Protein AF-A0A1M7BR80-F1 (afdb_monomer_lite)

pLDDT: mean 95.79, std 4.35, range [79.06, 98.88]

Foldseek 3Di:
DKAWEKEQAQAQAKWFKDKAKPPHDDPVFKDAPDRIDHHRDIDGGMMGHWFPPAAAQDKMKMWMWTDDLNWIKIWIWIWHHDHGTTQIWIKIDTHPDIQPTGSAKTKDWDAHPVGFIKMWIWHWDDDPPGTYIYIYIDTD

Sequence (140 aa):
MTTNVNIQNGFSAGLTLDSSVQPTLDGSYWGISSNVANGNQLTQVLWMNRDEGITKGDTWIFTTSFQLAGITIQLQESLTGTTFSSDIQIQIMAGTQSSGWSDANTSLQFKGNDGNLYQIDGSFFPNGTYDDVTYTLLNV

Structure (mmCIF, N/CA/C/O backbone):
data_AF-A0A1M7BR80-F1
#
_entry.id   AF-A0A1M7BR80-F1
#
loop_
_atom_site.group_PDB
_atom_site.id
_atom_site.type_symbol
_atom_site.label_atom_id
_atom_site.label_alt_id
_atom_site.label_comp_id
_atom_site.label_asym_id
_atom_site.label_entity_id
_atom_site.label_seq_id
_atom_site.pdbx_PDB_ins_code
_atom_site.Cartn_x
_atom_site.Cartn_y
_atom_site.Cartn_z
_atom_site.occupancy
_atom_site.B_iso_or_equiv
_atom_site.auth_seq_id
_atom_site.auth_comp_id
_atom_site.auth_asym_id
_atom_site.auth_atom_id
_atom_site.pdbx_PDB_model_num
ATOM 1 N N . MET A 1 1 ? 17.345 -4.636 -7.151 1.00 82.31 1 MET A N 1
ATOM 2 C CA . MET A 1 1 ? 17.326 -4.214 -5.730 1.00 82.31 1 MET A CA 1
ATOM 3 C C . MET A 1 1 ? 15.894 -4.006 -5.285 1.00 82.31 1 MET A C 1
ATOM 5 O O . MET A 1 1 ? 15.067 -3.580 -6.083 1.00 82.31 1 MET A O 1
ATOM 9 N N . THR A 1 2 ? 15.588 -4.345 -4.033 1.00 90.62 2 THR A N 1
ATOM 10 C CA . THR A 1 2 ? 14.204 -4.447 -3.556 1.00 90.62 2 THR A CA 1
ATOM 11 C C . THR A 1 2 ? 13.774 -3.250 -2.718 1.00 90.62 2 THR A C 1
ATOM 13 O O . THR A 1 2 ? 14.542 -2.787 -1.882 1.00 90.62 2 THR A O 1
ATOM 16 N N . THR A 1 3 ? 12.527 -2.825 -2.896 1.00 95.00 3 THR A N 1
ATOM 17 C CA . THR A 1 3 ? 11.779 -2.002 -1.936 1.00 95.00 3 THR A CA 1
ATOM 18 C C . THR A 1 3 ? 10.915 -2.940 -1.097 1.00 95.00 3 THR A C 1
ATOM 20 O O . THR A 1 3 ? 10.201 -3.781 -1.656 1.00 95.00 3 THR A O 1
ATOM 23 N N . ASN A 1 4 ? 10.950 -2.800 0.226 1.00 97.44 4 ASN A N 1
ATOM 24 C CA . ASN A 1 4 ? 9.995 -3.458 1.114 1.00 97.44 4 ASN A CA 1
ATOM 25 C C . ASN A 1 4 ? 8.802 -2.542 1.377 1.00 97.44 4 ASN A C 1
ATOM 27 O O . ASN A 1 4 ? 8.955 -1.329 1.535 1.00 97.44 4 ASN A O 1
ATOM 31 N N . VAL A 1 5 ? 7.620 -3.142 1.483 1.00 98.25 5 VAL A N 1
ATOM 32 C CA . VAL A 1 5 ? 6.412 -2.456 1.940 1.00 98.25 5 VAL A CA 1
ATOM 33 C C . VAL A 1 5 ? 6.045 -2.994 3.310 1.00 98.25 5 VAL A C 1
ATOM 35 O O . VAL A 1 5 ? 5.958 -4.208 3.522 1.00 98.25 5 VAL A O 1
ATOM 38 N N . ASN A 1 6 ? 5.831 -2.076 4.243 1.00 98.31 6 ASN A N 1
ATOM 39 C CA . ASN A 1 6 ? 5.569 -2.369 5.639 1.00 98.31 6 ASN A CA 1
ATOM 40 C C . ASN A 1 6 ? 4.251 -1.741 6.094 1.00 98.31 6 ASN A C 1
ATOM 42 O O . ASN A 1 6 ? 3.857 -0.671 5.630 1.00 98.31 6 ASN A O 1
ATOM 46 N N . ILE A 1 7 ? 3.598 -2.381 7.061 1.00 98.62 7 ILE A N 1
ATOM 47 C CA . ILE A 1 7 ? 2.443 -1.836 7.774 1.00 98.62 7 ILE A CA 1
ATOM 48 C C . ILE A 1 7 ? 2.778 -1.769 9.262 1.00 98.62 7 ILE A C 1
ATOM 50 O O . ILE A 1 7 ? 3.030 -2.795 9.896 1.00 98.62 7 ILE A O 1
ATOM 54 N N . GLN A 1 8 ? 2.749 -0.564 9.827 1.00 98.31 8 GLN A N 1
ATOM 55 C CA . GLN A 1 8 ? 2.696 -0.327 11.265 1.00 98.31 8 GLN A CA 1
ATOM 56 C C . GLN A 1 8 ? 1.226 -0.295 11.684 1.00 98.31 8 GLN A C 1
ATOM 58 O O . GLN A 1 8 ? 0.537 0.721 11.560 1.00 98.31 8 GLN A O 1
ATOM 63 N N . ASN A 1 9 ? 0.731 -1.427 12.177 1.00 97.81 9 ASN A N 1
ATOM 64 C CA . ASN A 1 9 ? -0.645 -1.534 12.645 1.00 97.81 9 ASN A CA 1
ATOM 65 C C . ASN A 1 9 ? -0.744 -0.947 14.063 1.00 97.81 9 ASN A C 1
ATOM 67 O O . ASN A 1 9 ? -0.293 -1.571 15.022 1.00 97.81 9 ASN A O 1
ATOM 71 N N . GLY A 1 10 ? -1.303 0.257 14.204 1.00 96.81 10 GLY A N 1
ATOM 72 C CA . GLY A 1 10 ? -1.508 0.917 15.501 1.00 96.81 10 GLY A CA 1
ATOM 73 C C . GLY A 1 10 ? -2.697 0.391 16.313 1.00 96.81 10 GLY A C 1
ATOM 74 O O . GLY A 1 10 ? -3.009 0.948 17.363 1.00 96.81 10 GLY A O 1
ATOM 75 N N . PHE A 1 11 ? -3.384 -0.654 15.845 1.00 95.38 11 PHE A N 1
ATOM 76 C CA . PHE A 1 11 ? -4.499 -1.283 16.553 1.00 95.38 11 PHE A CA 1
ATOM 77 C C . PHE A 1 11 ? -4.052 -2.547 17.289 1.00 95.38 11 PHE A C 1
ATOM 79 O O . PHE A 1 11 ? -3.057 -3.170 16.939 1.00 95.38 11 PHE A O 1
ATOM 86 N N . SER A 1 12 ? -4.821 -2.978 18.292 1.00 94.81 12 SER A N 1
ATOM 87 C CA . SER A 1 12 ? -4.531 -4.209 19.041 1.00 94.81 12 SER A CA 1
ATOM 88 C C . SER A 1 12 ? -4.860 -5.492 18.275 1.00 94.81 12 SER A C 1
ATOM 90 O O . SER A 1 12 ? -4.233 -6.523 18.510 1.00 94.81 12 SER A O 1
ATOM 92 N N . ALA A 1 13 ? -5.839 -5.444 17.372 1.00 95.38 13 ALA A N 1
ATOM 93 C CA . ALA A 1 13 ? -6.227 -6.580 16.549 1.00 95.38 13 ALA A CA 1
ATOM 94 C C . ALA A 1 13 ? -5.340 -6.694 15.302 1.00 95.38 13 ALA A C 1
ATOM 96 O O . ALA A 1 13 ? -4.945 -5.689 14.709 1.00 95.38 13 ALA A O 1
ATOM 97 N N . GLY A 1 14 ? -5.059 -7.931 14.888 1.00 96.69 14 GLY A N 1
ATOM 98 C CA . GLY A 1 14 ? -4.394 -8.199 13.616 1.00 96.69 14 GLY A CA 1
ATOM 99 C C . GLY A 1 14 ? -5.313 -7.934 12.422 1.00 96.69 14 GLY A C 1
ATOM 100 O O . GLY A 1 14 ? -6.530 -8.103 12.512 1.00 96.69 14 GLY A O 1
ATOM 101 N N . LEU A 1 15 ? -4.717 -7.549 11.297 1.00 97.88 15 LEU A N 1
ATOM 102 C CA . LEU A 1 15 ? -5.405 -7.345 10.024 1.00 97.88 15 LEU A CA 1
ATOM 103 C C . LEU A 1 15 ? -5.023 -8.471 9.066 1.00 97.88 15 LEU A C 1
ATOM 105 O O . LEU A 1 15 ? -3.839 -8.747 8.894 1.00 97.88 15 LEU A O 1
ATOM 109 N N . THR A 1 16 ? -6.012 -9.114 8.447 1.00 98.56 16 THR A N 1
ATOM 110 C CA . THR A 1 16 ? -5.771 -10.047 7.336 1.00 98.56 16 THR A CA 1
ATOM 111 C C . THR A 1 16 ? -5.629 -9.253 6.048 1.00 98.56 16 THR A C 1
ATOM 113 O O . THR A 1 16 ? -6.457 -8.383 5.772 1.00 98.56 16 THR A O 1
ATOM 116 N N . LEU A 1 17 ? -4.581 -9.552 5.294 1.00 98.62 17 LEU A N 1
ATOM 117 C CA . LEU A 1 17 ? -4.163 -8.821 4.109 1.00 98.62 17 LEU A CA 1
ATOM 118 C C . LEU A 1 17 ? -4.299 -9.706 2.872 1.00 98.62 17 LEU A C 1
ATOM 120 O O . LEU A 1 17 ? -4.033 -10.908 2.930 1.00 98.62 17 LEU A O 1
ATOM 124 N N . ASP A 1 18 ? -4.644 -9.084 1.754 1.00 98.56 18 ASP A N 1
ATOM 125 C CA . ASP A 1 18 ? -4.566 -9.673 0.421 1.00 98.56 18 ASP A CA 1
ATOM 126 C C . ASP A 1 18 ? -3.702 -8.774 -0.466 1.00 98.56 18 ASP A C 1
ATOM 128 O O . ASP A 1 18 ? -3.984 -7.583 -0.596 1.00 98.56 18 ASP A O 1
ATOM 132 N N . SER A 1 19 ? -2.630 -9.320 -1.038 1.00 98.56 19 SER A N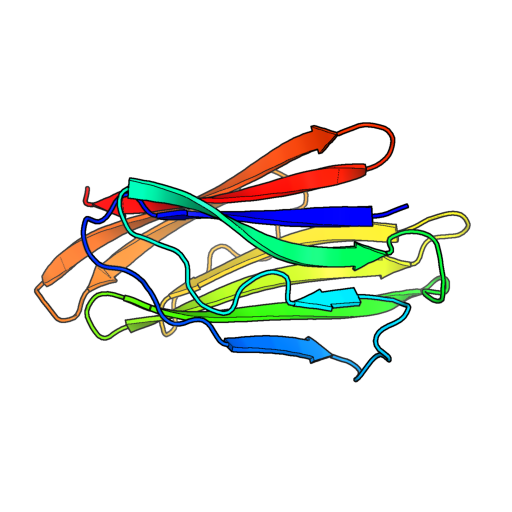 1
ATOM 133 C CA . SER A 1 19 ? -1.679 -8.557 -1.850 1.00 98.56 19 SER A CA 1
ATOM 134 C C . SER A 1 19 ? -1.640 -9.086 -3.277 1.00 98.56 19 SER A C 1
ATOM 136 O O . SER A 1 19 ? -1.581 -10.292 -3.509 1.00 98.56 19 SER A O 1
ATOM 138 N N . SER A 1 20 ? -1.636 -8.174 -4.243 1.00 98.44 20 SER A N 1
ATOM 139 C CA . SER A 1 20 ? -1.608 -8.487 -5.671 1.00 98.44 20 SER A CA 1
ATOM 140 C C . SER A 1 20 ? -0.755 -7.485 -6.446 1.00 98.44 20 SER A C 1
ATOM 142 O O . SER A 1 20 ? -0.405 -6.422 -5.929 1.00 98.44 20 SER A O 1
ATOM 144 N N . VAL A 1 21 ? -0.426 -7.829 -7.692 1.00 98.50 21 VAL A N 1
ATOM 145 C CA . VAL A 1 21 ? 0.244 -6.935 -8.640 1.00 98.50 21 VAL A CA 1
ATOM 146 C C . VAL A 1 21 ? -0.440 -6.983 -10.005 1.00 98.50 21 VAL A C 1
ATOM 148 O O . VAL A 1 21 ? -0.870 -8.051 -10.454 1.00 98.50 21 VAL A O 1
ATOM 151 N N . GLN A 1 22 ? -0.523 -5.827 -10.663 1.00 97.88 22 GLN A N 1
ATOM 152 C CA . GLN A 1 22 ? -0.988 -5.676 -12.038 1.00 97.88 22 GLN A CA 1
ATOM 153 C C . GLN A 1 22 ? 0.069 -4.940 -12.884 1.00 97.88 22 GLN A C 1
ATOM 155 O O . GLN A 1 22 ? 0.489 -3.855 -12.488 1.00 97.88 22 GLN A O 1
ATOM 160 N N . PRO A 1 23 ? 0.459 -5.452 -14.069 1.00 96.44 23 PRO A N 1
ATOM 161 C CA . PRO A 1 23 ? 0.109 -6.762 -14.626 1.00 96.44 23 PRO A CA 1
ATOM 162 C C . PRO A 1 23 ? 0.591 -7.910 -13.734 1.00 96.44 23 PRO A C 1
ATOM 164 O O . PRO A 1 23 ? 1.417 -7.705 -12.854 1.00 96.44 23 PRO A O 1
ATOM 167 N N . THR A 1 24 ? 0.074 -9.122 -13.952 1.00 96.31 24 THR A N 1
ATOM 168 C CA . THR A 1 24 ? 0.559 -10.301 -13.225 1.00 96.31 24 THR A CA 1
ATOM 169 C C . THR A 1 24 ? 2.049 -10.499 -13.488 1.00 96.31 24 THR A C 1
ATOM 171 O O . THR A 1 24 ? 2.455 -10.695 -14.634 1.00 96.31 24 THR A O 1
ATOM 174 N N . LEU A 1 25 ? 2.843 -10.474 -12.419 1.00 94.69 25 LEU A N 1
ATOM 175 C CA . LEU A 1 25 ? 4.278 -10.737 -12.447 1.00 94.69 25 LEU A CA 1
ATOM 176 C C . LEU A 1 25 ? 4.576 -12.076 -11.779 1.00 94.69 25 LEU A C 1
ATOM 178 O O . LEU A 1 25 ? 3.862 -12.502 -10.865 1.00 94.69 25 LEU A O 1
ATOM 182 N N . ASP A 1 26 ? 5.655 -12.722 -12.202 1.00 93.75 26 ASP A N 1
ATOM 183 C CA . ASP A 1 26 ? 6.171 -13.889 -11.499 1.00 93.75 26 ASP A CA 1
ATOM 184 C C . ASP A 1 26 ? 6.837 -13.511 -10.160 1.00 93.75 26 ASP A C 1
ATOM 186 O O . ASP A 1 26 ? 7.123 -12.346 -9.873 1.00 93.75 26 ASP A O 1
ATOM 190 N N . GLY A 1 27 ? 7.093 -14.528 -9.334 1.00 93.56 27 GLY A N 1
ATOM 191 C CA . GLY A 1 27 ? 7.675 -14.365 -8.000 1.00 93.56 27 GLY A CA 1
ATOM 192 C C . GLY A 1 27 ? 9.159 -13.978 -7.972 1.00 93.56 27 GLY A C 1
ATOM 193 O O . GLY A 1 27 ? 9.736 -13.923 -6.890 1.00 93.56 27 GLY A O 1
ATOM 194 N N . SER A 1 28 ? 9.805 -13.758 -9.123 1.00 93.88 28 SER A N 1
ATOM 195 C CA . SER A 1 28 ? 11.171 -13.219 -9.169 1.00 93.88 28 SER A CA 1
ATOM 196 C C . SER A 1 28 ? 11.192 -11.691 -9.061 1.00 93.88 28 SER A C 1
ATOM 198 O O . SER A 1 28 ? 12.167 -11.122 -8.569 1.00 93.88 28 SER A O 1
ATOM 200 N N . TYR A 1 29 ? 10.095 -11.027 -9.442 1.00 95.31 29 TYR A N 1
ATOM 201 C CA . TYR A 1 29 ? 9.979 -9.566 -9.408 1.00 95.31 29 TYR A CA 1
ATOM 202 C C . TYR A 1 29 ? 9.337 -9.031 -8.134 1.00 95.31 29 TYR A C 1
ATOM 204 O O . TYR A 1 29 ? 9.489 -7.852 -7.823 1.00 95.31 29 TYR A O 1
ATOM 212 N N . TRP A 1 30 ? 8.607 -9.862 -7.398 1.00 97.19 30 TRP A N 1
ATOM 213 C CA . TRP A 1 30 ? 7.925 -9.460 -6.174 1.00 97.19 30 TRP A CA 1
ATOM 214 C C . TRP A 1 30 ? 7.516 -10.676 -5.350 1.00 97.19 30 TRP A C 1
ATOM 216 O O . TRP A 1 30 ? 7.498 -11.807 -5.840 1.00 97.19 30 TRP A O 1
ATOM 226 N N . GLY A 1 31 ? 7.122 -10.444 -4.104 1.00 97.81 31 GLY A N 1
ATOM 227 C CA . GLY A 1 31 ? 6.567 -11.501 -3.277 1.00 97.81 31 GLY A CA 1
ATOM 228 C C . GLY A 1 31 ? 5.864 -10.983 -2.038 1.00 97.81 31 GLY A C 1
ATOM 229 O O . GLY A 1 31 ? 6.103 -9.872 -1.571 1.00 97.81 31 GLY A O 1
ATOM 230 N N . ILE A 1 32 ? 4.995 -11.831 -1.496 1.00 98.25 32 ILE A N 1
ATOM 231 C CA . ILE A 1 32 ? 4.286 -11.590 -0.240 1.00 98.25 32 ILE A CA 1
ATOM 232 C C . ILE A 1 32 ? 5.167 -12.095 0.905 1.00 98.25 32 ILE A C 1
ATOM 234 O O . ILE A 1 32 ? 5.550 -13.265 0.924 1.00 98.25 32 ILE A O 1
ATOM 238 N N . SER A 1 33 ? 5.471 -11.218 1.860 1.00 98.12 33 SER A N 1
ATOM 239 C CA . SER A 1 33 ? 6.219 -11.556 3.079 1.00 98.12 33 SER A CA 1
ATOM 240 C C . SER A 1 33 ? 5.287 -11.976 4.216 1.00 98.12 33 SER A C 1
ATOM 242 O O . SER A 1 33 ? 5.623 -12.869 4.991 1.00 98.12 33 SER A O 1
ATOM 244 N N . SER A 1 34 ? 4.107 -11.357 4.314 1.00 98.06 34 SER A N 1
ATOM 245 C CA . SER A 1 34 ? 3.086 -11.704 5.302 1.00 98.06 34 SER A CA 1
ATOM 246 C C . SER A 1 34 ? 1.694 -11.355 4.790 1.00 98.06 34 SER A C 1
ATOM 248 O O . SER A 1 34 ? 1.480 -10.287 4.225 1.00 98.06 34 SER A O 1
ATOM 250 N N . ASN A 1 35 ? 0.729 -12.230 5.059 1.00 97.94 35 ASN A N 1
ATOM 251 C CA . ASN A 1 35 ? -0.698 -11.993 4.834 1.00 97.94 35 ASN A CA 1
ATOM 252 C C . ASN A 1 35 ? -1.428 -11.516 6.105 1.00 97.94 35 ASN A C 1
ATOM 254 O O . ASN A 1 35 ? -2.657 -11.449 6.131 1.00 97.94 35 ASN A O 1
ATOM 258 N N . VAL A 1 36 ? -0.691 -11.213 7.178 1.00 98.12 36 VAL A N 1
ATOM 259 C CA . VAL A 1 36 ? -1.243 -10.693 8.434 1.00 98.12 36 VAL A CA 1
ATOM 260 C C . VAL A 1 36 ? -0.363 -9.562 8.953 1.00 98.12 36 VAL A C 1
ATOM 262 O O . VAL A 1 36 ? 0.822 -9.776 9.193 1.00 98.12 36 VAL A O 1
ATOM 265 N N . ALA A 1 37 ? -0.941 -8.382 9.187 1.00 97.94 37 ALA A N 1
ATOM 266 C CA . ALA A 1 37 ? -0.299 -7.314 9.956 1.00 97.94 37 ALA A CA 1
ATOM 267 C C . ALA A 1 37 ? -0.745 -7.410 11.419 1.00 97.94 37 ALA A C 1
ATOM 269 O O . ALA A 1 37 ? -1.874 -7.041 11.765 1.00 97.94 37 ALA A O 1
ATOM 270 N N . ASN A 1 38 ? 0.129 -7.932 12.279 1.00 97.19 38 ASN A N 1
ATOM 271 C CA . ASN A 1 38 ? -0.172 -8.111 13.699 1.00 97.19 38 ASN A CA 1
ATOM 272 C C . ASN A 1 38 ? -0.396 -6.767 14.397 1.00 97.19 38 ASN A C 1
ATOM 274 O O . ASN A 1 38 ? 0.226 -5.765 14.053 1.00 97.19 38 ASN A O 1
ATOM 278 N N . GLY A 1 39 ? -1.286 -6.756 15.388 1.00 96.94 39 GLY A N 1
ATOM 279 C CA . GLY A 1 39 ? -1.593 -5.547 16.141 1.00 96.94 39 GLY A CA 1
ATOM 280 C C . GLY A 1 39 ? -0.391 -5.007 16.915 1.00 96.94 39 GLY A C 1
ATOM 281 O O . GLY A 1 39 ? 0.394 -5.776 17.472 1.00 96.94 39 GLY A O 1
ATOM 282 N N . ASN A 1 40 ? -0.266 -3.681 16.974 1.00 96.50 40 ASN A N 1
ATOM 283 C CA . ASN A 1 40 ? 0.810 -2.935 17.629 1.00 96.50 40 ASN A CA 1
ATOM 284 C C . ASN A 1 40 ? 2.224 -3.314 17.152 1.00 96.50 40 ASN A C 1
ATOM 286 O O . ASN A 1 40 ? 3.184 -3.222 17.919 1.00 96.50 40 ASN A O 1
ATOM 290 N N . GLN A 1 41 ? 2.366 -3.758 15.901 1.00 96.88 41 GLN A N 1
ATOM 291 C CA . GLN A 1 41 ? 3.636 -4.220 15.340 1.00 96.88 41 GLN A CA 1
ATOM 292 C C . GLN A 1 41 ? 3.866 -3.672 13.930 1.00 96.88 41 GLN A C 1
ATOM 294 O O . GLN A 1 41 ? 2.930 -3.512 13.144 1.00 96.88 41 GLN A O 1
ATOM 299 N N . LEU A 1 42 ? 5.140 -3.424 13.612 1.00 97.56 42 LEU A N 1
ATOM 300 C CA . LEU A 1 42 ? 5.601 -3.222 12.244 1.00 97.56 42 LEU A CA 1
ATOM 301 C C . LEU A 1 42 ? 5.726 -4.588 11.569 1.00 97.56 42 LEU A C 1
ATOM 303 O O . LEU A 1 42 ? 6.418 -5.470 12.076 1.00 97.56 42 LEU A O 1
ATOM 307 N N . THR A 1 43 ? 5.064 -4.757 10.431 1.00 98.25 43 THR A N 1
ATOM 308 C CA . THR A 1 43 ? 5.098 -5.998 9.655 1.00 98.25 43 THR A CA 1
ATOM 309 C C . THR A 1 43 ? 5.486 -5.703 8.216 1.00 98.25 43 THR A C 1
ATOM 311 O O . THR A 1 43 ? 4.840 -4.880 7.574 1.00 98.25 43 THR A O 1
ATOM 314 N N . GLN A 1 44 ? 6.491 -6.403 7.690 1.00 98.06 44 GLN A N 1
ATOM 315 C CA . GLN A 1 44 ? 6.756 -6.417 6.254 1.00 98.06 44 GLN A CA 1
ATOM 316 C C . GLN A 1 44 ? 5.687 -7.260 5.555 1.00 98.06 44 GLN A C 1
ATOM 318 O O . GLN A 1 44 ? 5.523 -8.441 5.867 1.00 98.06 44 GLN A O 1
ATOM 323 N N . VAL A 1 45 ? 4.963 -6.661 4.615 1.00 98.19 45 VAL A N 1
ATOM 324 C CA . VAL A 1 45 ? 3.811 -7.301 3.963 1.00 98.19 45 VAL A CA 1
ATOM 325 C C . VAL A 1 45 ? 4.163 -7.834 2.584 1.00 98.19 45 VAL A C 1
ATOM 327 O O . VAL A 1 45 ? 3.796 -8.959 2.250 1.00 98.19 45 VAL A O 1
ATOM 330 N N . LEU A 1 46 ? 4.966 -7.095 1.824 1.00 98.25 46 LEU A N 1
ATOM 331 C CA . LEU A 1 46 ? 5.479 -7.528 0.531 1.00 98.25 46 LEU A CA 1
ATOM 332 C C . LEU A 1 46 ? 6.843 -6.899 0.240 1.00 98.25 46 LEU A C 1
ATOM 334 O O . LEU A 1 46 ? 7.305 -5.997 0.945 1.00 98.25 46 LEU A O 1
ATOM 338 N N . TRP A 1 47 ? 7.486 -7.390 -0.807 1.00 97.12 47 TRP A N 1
ATOM 339 C CA . TRP A 1 47 ? 8.669 -6.792 -1.412 1.00 97.12 47 TRP A CA 1
ATOM 340 C C . TRP A 1 47 ? 8.496 -6.742 -2.931 1.00 97.12 47 TRP A C 1
ATOM 342 O O . TRP A 1 47 ? 7.788 -7.569 -3.510 1.00 97.12 47 TRP A O 1
ATOM 352 N N . MET A 1 48 ? 9.152 -5.781 -3.575 1.00 95.94 48 MET A N 1
ATOM 353 C CA . MET A 1 48 ? 9.158 -5.614 -5.031 1.00 95.94 48 MET A CA 1
ATOM 354 C C . MET A 1 48 ? 10.558 -5.264 -5.528 1.00 95.94 48 MET A C 1
ATOM 356 O O . MET A 1 48 ? 11.279 -4.498 -4.886 1.00 95.94 48 MET A O 1
ATOM 360 N N . ASN A 1 49 ? 10.948 -5.814 -6.671 1.00 93.50 49 ASN A N 1
ATOM 361 C CA . ASN A 1 49 ? 12.190 -5.489 -7.356 1.00 93.50 49 ASN A CA 1
ATOM 362 C C . ASN A 1 49 ? 11.998 -4.223 -8.203 1.00 93.50 49 ASN A C 1
ATOM 364 O O . ASN A 1 49 ? 10.990 -4.063 -8.888 1.00 93.50 49 ASN A O 1
ATOM 368 N N . ARG A 1 50 ? 12.958 -3.303 -8.121 1.00 91.50 50 ARG A N 1
ATOM 369 C CA . ARG A 1 50 ? 12.855 -1.942 -8.665 1.00 91.50 50 ARG A CA 1
ATOM 370 C C . ARG A 1 50 ? 13.671 -1.712 -9.935 1.00 91.50 50 ARG A C 1
ATOM 372 O O . ARG A 1 50 ? 13.474 -0.691 -10.588 1.00 91.50 50 ARG A O 1
ATOM 379 N N . ASP A 1 51 ? 14.602 -2.598 -10.265 1.00 86.44 51 ASP A N 1
ATOM 380 C CA . ASP A 1 51 ? 15.557 -2.421 -11.371 1.00 86.44 51 ASP A CA 1
ATOM 381 C C . ASP A 1 51 ? 15.615 -3.609 -12.342 1.00 86.44 51 ASP A C 1
ATOM 383 O O . ASP A 1 51 ? 16.345 -3.557 -13.331 1.00 86.44 51 ASP A O 1
ATOM 387 N N . GLU A 1 52 ? 14.833 -4.659 -12.099 1.00 87.88 52 GLU A N 1
ATOM 388 C CA . GLU A 1 52 ? 14.815 -5.860 -12.927 1.00 87.88 52 GLU A CA 1
ATOM 389 C C . GLU A 1 52 ? 13.431 -6.077 -13.539 1.00 87.88 52 GLU A C 1
ATOM 391 O O . GLU A 1 52 ? 12.415 -5.938 -12.864 1.00 87.88 52 GLU A O 1
ATOM 396 N N . GLY A 1 53 ? 13.392 -6.431 -14.826 1.00 86.31 53 GLY A N 1
ATOM 397 C CA . GLY A 1 53 ? 12.169 -6.794 -15.553 1.00 86.31 53 GLY A CA 1
ATOM 398 C C . GLY A 1 53 ? 11.274 -5.629 -15.974 1.00 86.31 53 GLY A C 1
ATOM 399 O O . GLY A 1 53 ? 10.629 -5.728 -17.015 1.00 86.31 53 GLY A O 1
ATOM 400 N N . ILE A 1 54 ? 11.254 -4.523 -15.228 1.00 90.25 54 ILE A N 1
ATOM 401 C CA . ILE A 1 54 ? 10.482 -3.331 -15.593 1.00 90.25 54 ILE A CA 1
ATOM 402 C C . ILE A 1 54 ? 11.228 -2.522 -16.659 1.00 90.25 54 ILE A C 1
ATOM 404 O O . ILE A 1 54 ? 12.374 -2.116 -16.457 1.00 90.25 54 ILE A O 1
ATOM 408 N N . THR A 1 55 ? 10.605 -2.298 -17.818 1.00 92.19 55 THR A N 1
ATOM 409 C CA . THR A 1 55 ? 11.214 -1.520 -18.905 1.00 92.19 55 THR A CA 1
ATOM 410 C C . THR A 1 55 ? 10.668 -0.099 -18.956 1.00 92.19 55 THR A C 1
ATOM 412 O O . THR A 1 55 ? 9.668 0.239 -18.325 1.00 92.19 55 THR A O 1
ATOM 415 N N . LYS A 1 56 ? 11.356 0.784 -19.687 1.00 91.88 56 LYS A N 1
ATOM 416 C CA . LYS A 1 56 ? 10.992 2.199 -19.754 1.00 91.88 56 LYS A CA 1
ATOM 417 C C . LYS A 1 56 ? 9.547 2.390 -20.234 1.00 91.88 56 LYS A C 1
ATOM 419 O O . LYS A 1 56 ? 9.239 2.099 -21.387 1.00 91.88 56 LYS A O 1
ATOM 424 N N . GLY A 1 57 ? 8.723 2.999 -19.383 1.00 91.50 57 GLY A N 1
ATOM 425 C CA . GLY A 1 57 ? 7.308 3.268 -19.648 1.00 91.50 57 GLY A CA 1
ATOM 426 C C . GLY A 1 57 ? 6.351 2.158 -19.211 1.00 91.50 57 GLY A C 1
ATOM 427 O O . GLY A 1 57 ? 5.144 2.387 -19.246 1.00 91.50 57 GLY A O 1
ATOM 428 N N . ASP A 1 58 ? 6.856 1.005 -18.766 1.00 95.19 58 ASP A N 1
ATOM 429 C CA . ASP A 1 58 ? 6.024 0.007 -18.099 1.00 95.19 58 ASP A CA 1
ATOM 430 C C . ASP A 1 58 ? 5.576 0.531 -16.739 1.00 95.19 58 ASP A C 1
ATOM 432 O O . ASP A 1 58 ? 6.341 1.197 -16.036 1.00 95.19 58 ASP A O 1
ATOM 436 N N . THR A 1 59 ? 4.350 0.179 -16.353 1.00 97.19 59 THR A N 1
ATOM 437 C CA . THR A 1 59 ? 3.812 0.478 -15.028 1.00 97.19 59 THR A CA 1
ATOM 438 C C . THR A 1 59 ? 3.352 -0.801 -14.349 1.00 97.19 59 THR A C 1
ATOM 440 O O . THR A 1 59 ? 2.548 -1.551 -14.908 1.00 97.19 59 THR A O 1
ATOM 443 N N . TRP A 1 60 ? 3.847 -1.034 -13.136 1.00 97.88 60 TRP A N 1
ATOM 444 C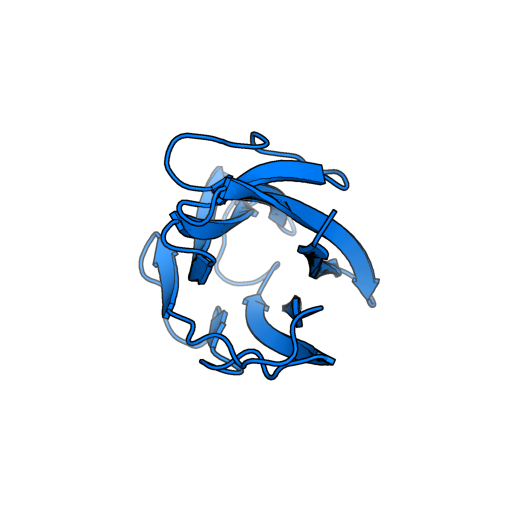 CA . TRP A 1 60 ? 3.402 -2.105 -12.249 1.00 97.88 60 TRP A CA 1
ATOM 445 C C . TRP A 1 60 ? 2.719 -1.493 -11.031 1.00 97.88 60 TRP A C 1
ATOM 447 O O . TRP A 1 60 ? 3.288 -0.618 -10.384 1.00 97.88 60 TRP A O 1
ATOM 457 N N . ILE A 1 61 ? 1.511 -1.949 -10.716 1.00 98.44 61 ILE A N 1
ATOM 458 C CA . ILE A 1 61 ? 0.740 -1.496 -9.560 1.00 98.44 61 ILE A CA 1
ATOM 459 C C . ILE A 1 61 ? 0.632 -2.650 -8.580 1.00 98.44 61 ILE A C 1
ATOM 461 O O . ILE A 1 61 ? -0.030 -3.651 -8.856 1.00 98.44 61 ILE A O 1
ATOM 465 N N . PHE A 1 62 ? 1.263 -2.483 -7.429 1.00 98.62 62 PHE A N 1
ATOM 466 C CA . PHE A 1 62 ? 1.122 -3.358 -6.278 1.00 98.62 62 PHE A CA 1
ATOM 467 C C . PHE A 1 62 ? -0.051 -2.860 -5.445 1.00 98.62 62 PHE A C 1
ATOM 469 O O . PHE A 1 62 ? -0.294 -1.659 -5.345 1.00 98.62 62 PHE A O 1
ATOM 476 N N . THR A 1 63 ? -0.845 -3.774 -4.903 1.00 98.81 63 THR A N 1
ATOM 477 C CA . THR A 1 63 ? -1.994 -3.426 -4.067 1.00 98.81 63 THR A CA 1
ATOM 478 C C . THR A 1 63 ? -2.075 -4.384 -2.898 1.00 98.81 63 THR A C 1
ATOM 480 O O . THR A 1 63 ? -2.180 -5.590 -3.105 1.00 98.81 63 THR A O 1
ATOM 483 N N . THR A 1 64 ? -2.086 -3.843 -1.683 1.00 98.81 64 THR A N 1
ATOM 484 C CA . THR A 1 64 ? -2.417 -4.570 -0.453 1.00 98.81 64 THR A CA 1
ATOM 485 C C . THR A 1 64 ? -3.777 -4.108 0.056 1.00 98.81 64 THR A C 1
ATOM 487 O O . THR A 1 64 ? -3.961 -2.934 0.374 1.00 98.81 64 THR A O 1
ATOM 490 N N . SER A 1 65 ? -4.732 -5.033 0.134 1.00 98.75 65 SER A N 1
ATOM 491 C CA . SER A 1 65 ? -6.116 -4.787 0.537 1.00 98.75 65 SER A CA 1
ATOM 492 C C . SER A 1 65 ? -6.436 -5.419 1.889 1.00 98.75 65 SER A C 1
ATOM 494 O O . SER A 1 65 ? -5.997 -6.530 2.184 1.00 98.75 65 SER A O 1
ATOM 496 N N . PHE A 1 66 ? -7.235 -4.733 2.706 1.00 98.69 66 PHE A N 1
ATOM 497 C CA . PHE A 1 66 ? -7.769 -5.262 3.967 1.00 98.69 66 PHE A CA 1
ATOM 498 C C . PHE A 1 66 ? -9.031 -4.508 4.402 1.00 98.69 66 PHE A C 1
ATOM 500 O O . PHE A 1 66 ? -9.379 -3.470 3.844 1.00 98.69 66 PHE A O 1
ATOM 507 N N . GLN A 1 67 ? -9.725 -5.022 5.418 1.00 98.31 67 GLN A N 1
ATOM 508 C CA . GLN A 1 67 ? -10.867 -4.344 6.035 1.00 98.31 67 GLN A CA 1
ATOM 509 C C . GLN A 1 67 ? -10.443 -3.632 7.322 1.00 98.31 67 GLN A C 1
ATOM 511 O O . GLN A 1 67 ? -9.847 -4.252 8.202 1.00 98.31 67 GLN A O 1
ATOM 516 N N . LEU A 1 68 ? -10.827 -2.364 7.475 1.00 97.12 68 LEU A N 1
ATOM 517 C CA . LEU A 1 68 ? -10.659 -1.595 8.709 1.00 97.12 68 LEU A CA 1
ATOM 518 C C . LEU A 1 68 ? -11.959 -0.857 9.034 1.00 97.12 68 LEU A C 1
ATOM 520 O O . LEU A 1 68 ? -12.476 -0.112 8.208 1.00 97.12 68 LEU A O 1
ATOM 524 N N . ALA A 1 69 ? -12.520 -1.106 10.221 1.00 95.81 69 ALA A N 1
ATOM 525 C CA . ALA A 1 69 ? -13.780 -0.502 10.675 1.00 95.81 69 ALA A CA 1
ATOM 526 C C . ALA A 1 69 ? -14.934 -0.597 9.646 1.00 95.81 69 ALA A C 1
ATOM 528 O O . ALA A 1 69 ? -15.727 0.327 9.477 1.00 95.81 69 ALA A O 1
ATOM 529 N N . GLY A 1 70 ? -15.019 -1.722 8.924 1.00 96.94 70 GLY A N 1
ATOM 530 C CA . GLY A 1 70 ? -16.040 -1.964 7.897 1.00 96.94 70 GLY A CA 1
ATOM 531 C C . GLY A 1 70 ? -15.779 -1.303 6.538 1.00 96.94 70 GLY A C 1
ATOM 532 O O . GLY A 1 70 ? -16.595 -1.467 5.633 1.00 96.94 70 GLY A O 1
ATOM 533 N N . ILE A 1 71 ? -14.654 -0.609 6.372 1.00 98.38 71 ILE A N 1
ATOM 534 C CA . ILE A 1 71 ? -14.222 0.017 5.121 1.00 98.38 71 ILE A CA 1
ATOM 535 C C . ILE A 1 71 ? -13.127 -0.834 4.472 1.00 98.38 71 ILE A C 1
ATOM 537 O O . ILE A 1 71 ? -12.228 -1.324 5.156 1.00 98.38 71 ILE A O 1
ATOM 541 N N . THR A 1 72 ? -13.202 -1.008 3.151 1.00 98.56 72 THR A N 1
ATOM 542 C CA . THR A 1 72 ? -12.110 -1.597 2.367 1.00 98.56 72 THR A CA 1
ATOM 543 C C . THR A 1 72 ? -10.994 -0.580 2.211 1.00 98.56 72 THR A C 1
ATOM 545 O O . THR A 1 72 ? -11.221 0.516 1.696 1.00 98.56 72 THR A O 1
ATOM 548 N N . ILE A 1 73 ? -9.800 -0.954 2.646 1.00 98.75 73 ILE A N 1
ATOM 549 C CA . ILE A 1 73 ? -8.578 -0.176 2.496 1.00 98.75 73 ILE A CA 1
ATOM 550 C C . ILE A 1 73 ? -7.746 -0.799 1.383 1.00 98.75 73 ILE A C 1
ATOM 552 O O . ILE A 1 73 ? -7.637 -2.023 1.323 1.00 98.75 73 ILE A O 1
ATOM 556 N N . GLN A 1 74 ? -7.158 0.038 0.532 1.00 98.81 74 GLN A N 1
ATOM 557 C CA . GLN A 1 74 ? -6.144 -0.366 -0.438 1.00 98.81 74 GLN A CA 1
ATOM 558 C C . GLN A 1 74 ? -4.922 0.531 -0.273 1.00 98.81 74 GLN A C 1
ATOM 560 O O . GLN A 1 74 ? -5.028 1.756 -0.321 1.00 98.81 74 GLN A O 1
ATOM 565 N N . LEU A 1 75 ? -3.773 -0.094 -0.055 1.00 98.81 75 LEU A N 1
ATOM 566 C CA . LEU A 1 75 ? -2.461 0.541 -0.065 1.00 98.81 75 LEU A CA 1
ATOM 567 C C . LEU A 1 75 ? -1.817 0.173 -1.393 1.00 98.81 75 LEU A C 1
ATOM 569 O O . LEU A 1 75 ? -1.764 -1.017 -1.716 1.00 98.81 75 LEU A O 1
ATOM 573 N N . GLN A 1 76 ? -1.430 1.168 -2.183 1.00 98.75 76 GLN A N 1
ATOM 574 C CA . GLN A 1 76 ? -0.978 0.940 -3.547 1.00 98.75 76 GLN A CA 1
ATOM 575 C C . GLN A 1 76 ? 0.367 1.595 -3.807 1.00 98.75 76 GLN A C 1
ATOM 577 O O . GLN A 1 76 ? 0.580 2.757 -3.465 1.00 98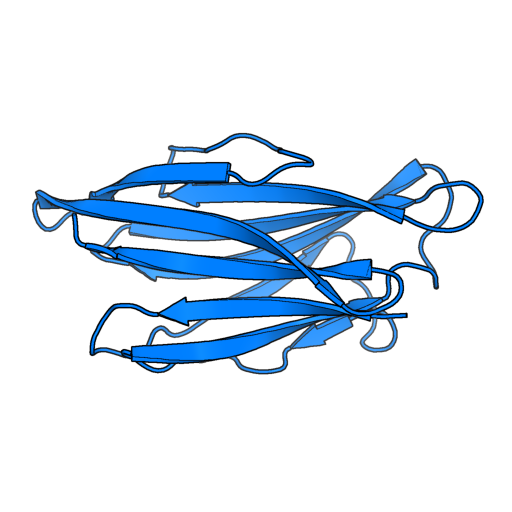.75 76 GLN A O 1
ATOM 582 N N . GLU A 1 77 ? 1.235 0.864 -4.496 1.00 98.56 77 GLU A N 1
ATOM 583 C CA . GLU A 1 77 ? 2.525 1.340 -4.979 1.00 98.56 77 GLU A CA 1
ATOM 584 C C . GLU A 1 77 ? 2.554 1.203 -6.502 1.00 98.56 77 GLU A C 1
ATOM 586 O O . GLU A 1 77 ? 2.364 0.112 -7.039 1.00 98.56 77 GLU A O 1
ATOM 591 N N . SER A 1 78 ? 2.800 2.303 -7.206 1.00 98.19 78 SER A N 1
ATOM 592 C CA . SER A 1 78 ? 2.974 2.330 -8.656 1.00 98.19 78 SER A CA 1
ATOM 593 C C . SER A 1 78 ? 4.454 2.469 -8.976 1.00 98.19 78 SER A C 1
ATOM 595 O O . SER A 1 78 ? 5.057 3.495 -8.660 1.00 98.19 78 SER A O 1
ATOM 597 N N . LEU A 1 79 ? 5.029 1.455 -9.619 1.00 97.00 79 LEU A N 1
ATOM 598 C CA . LEU A 1 79 ? 6.364 1.511 -10.198 1.00 97.00 79 LEU A CA 1
ATOM 599 C C . LEU A 1 79 ? 6.274 1.858 -11.674 1.00 97.00 79 LEU A C 1
ATOM 601 O O . LEU A 1 79 ? 5.597 1.155 -12.417 1.00 97.00 79 LEU A O 1
ATOM 605 N N . THR A 1 80 ? 6.991 2.892 -12.109 1.00 97.44 80 THR A N 1
ATOM 606 C CA . THR A 1 80 ? 7.119 3.233 -13.533 1.00 97.44 80 THR A CA 1
ATOM 607 C C . THR A 1 80 ? 8.563 3.086 -13.980 1.00 97.44 80 THR A C 1
ATOM 609 O O . THR A 1 80 ? 9.450 3.734 -13.429 1.00 97.44 80 THR A O 1
ATOM 612 N N . GLY A 1 81 ? 8.816 2.237 -14.976 1.00 95.44 81 GLY A N 1
ATOM 613 C CA . GLY A 1 81 ? 10.168 1.979 -15.462 1.00 95.44 81 GLY A CA 1
ATOM 614 C C . GLY A 1 81 ? 10.798 3.204 -16.125 1.00 95.44 81 GLY A C 1
ATOM 615 O O . GLY A 1 81 ? 10.174 3.902 -16.932 1.00 95.44 81 GLY A O 1
ATOM 616 N N . THR A 1 82 ? 12.072 3.435 -15.826 1.00 92.62 82 THR A N 1
ATOM 617 C CA . THR A 1 82 ? 12.922 4.474 -16.415 1.00 92.62 82 THR A CA 1
ATOM 618 C C . THR A 1 82 ? 14.013 3.834 -17.284 1.00 92.62 82 THR A C 1
ATOM 620 O O . THR A 1 82 ? 13.992 2.641 -17.571 1.00 92.62 82 THR A O 1
ATOM 623 N N . THR A 1 83 ? 14.982 4.623 -17.760 1.00 86.69 83 THR A N 1
ATOM 624 C CA . THR A 1 83 ? 16.108 4.098 -18.554 1.00 86.69 83 THR A CA 1
ATOM 625 C C . THR A 1 83 ? 17.018 3.152 -17.752 1.00 86.69 83 THR A C 1
ATOM 627 O O . THR A 1 83 ? 17.656 2.293 -18.353 1.00 86.69 83 THR A O 1
ATOM 630 N N . PHE A 1 84 ? 17.109 3.314 -16.427 1.00 80.94 84 PHE A N 1
ATOM 631 C CA . PHE A 1 84 ? 18.065 2.577 -15.584 1.00 80.94 84 PHE A CA 1
ATOM 632 C C . PHE A 1 84 ? 17.447 1.972 -14.311 1.00 80.94 84 PHE A C 1
ATOM 634 O O . PHE A 1 84 ? 18.140 1.264 -13.586 1.00 80.94 84 PHE A O 1
ATOM 641 N N . SER A 1 85 ? 16.190 2.291 -14.001 1.00 86.69 85 SER A N 1
ATOM 642 C CA . SER A 1 85 ? 15.540 1.996 -12.718 1.00 86.69 85 SER A CA 1
ATOM 643 C C . SER A 1 85 ? 14.012 2.052 -12.854 1.00 86.69 85 SER A C 1
ATOM 645 O O . SER A 1 85 ? 13.477 1.952 -13.956 1.00 86.69 85 SER A O 1
ATOM 647 N N . SER A 1 86 ? 13.310 2.285 -11.744 1.00 93.56 86 SER A N 1
ATOM 648 C CA . SER A 1 86 ? 11.911 2.703 -11.713 1.00 93.56 86 SER A CA 1
ATOM 649 C C . SER A 1 86 ? 11.692 3.878 -10.760 1.00 93.56 86 SER A C 1
ATOM 651 O O . SER A 1 86 ? 12.336 3.965 -9.710 1.00 93.56 86 SER A O 1
ATOM 653 N N . ASP A 1 87 ? 10.737 4.736 -11.097 1.00 94.94 87 ASP A N 1
ATOM 654 C CA . ASP A 1 87 ? 10.145 5.711 -10.180 1.00 94.94 87 ASP A CA 1
ATOM 655 C C . ASP A 1 87 ? 9.019 5.040 -9.383 1.00 94.94 87 ASP A C 1
ATOM 657 O O . ASP A 1 87 ? 8.403 4.092 -9.873 1.00 94.94 87 ASP A O 1
ATOM 661 N N . ILE A 1 88 ? 8.756 5.510 -8.161 1.00 96.94 88 ILE A N 1
ATOM 662 C CA . ILE A 1 88 ? 7.685 4.990 -7.300 1.00 96.94 88 ILE A CA 1
ATOM 663 C C . ILE A 1 88 ? 6.732 6.107 -6.888 1.00 96.94 88 ILE A C 1
ATOM 665 O O . ILE A 1 88 ? 7.160 7.207 -6.546 1.00 96.94 88 ILE A O 1
ATOM 669 N N . GLN A 1 89 ? 5.441 5.796 -6.884 1.00 98.31 89 GLN A N 1
ATOM 670 C CA . GLN A 1 89 ? 4.401 6.613 -6.270 1.00 98.31 89 GLN A CA 1
ATOM 671 C C . GLN A 1 89 ? 3.536 5.743 -5.362 1.00 98.31 89 GLN A C 1
ATOM 673 O O . GLN A 1 89 ? 3.344 4.562 -5.643 1.00 98.31 89 GLN A O 1
ATOM 678 N N . ILE A 1 90 ? 2.987 6.327 -4.303 1.00 98.75 90 ILE A N 1
ATOM 679 C CA . ILE A 1 90 ? 2.088 5.657 -3.365 1.00 98.75 90 ILE A CA 1
ATOM 680 C C . ILE A 1 90 ? 0.705 6.298 -3.367 1.00 98.75 90 ILE A C 1
ATOM 682 O O . ILE A 1 90 ? 0.564 7.505 -3.579 1.00 98.75 90 ILE A O 1
ATOM 686 N N . GLN A 1 91 ? -0.317 5.488 -3.121 1.00 98.75 91 GLN A N 1
ATOM 687 C CA . GLN A 1 91 ? -1.702 5.916 -2.983 1.00 98.75 91 GLN A CA 1
ATOM 688 C C . GLN A 1 91 ? -2.375 5.115 -1.871 1.00 98.75 91 GLN A C 1
ATOM 690 O O . GLN A 1 91 ? -2.205 3.904 -1.750 1.00 98.75 91 GLN A O 1
ATOM 695 N N . ILE A 1 92 ? -3.181 5.804 -1.069 1.00 98.88 92 ILE A N 1
ATOM 696 C CA . ILE A 1 92 ? -4.057 5.199 -0.072 1.00 98.88 92 ILE A CA 1
ATOM 697 C C . ILE A 1 92 ? -5.491 5.363 -0.563 1.00 98.88 92 ILE A C 1
ATOM 699 O O . ILE A 1 92 ? -5.897 6.454 -0.982 1.00 98.88 92 ILE A O 1
ATOM 703 N N . MET A 1 93 ? -6.273 4.292 -0.485 1.00 98.75 93 MET A N 1
ATOM 704 C CA . MET A 1 93 ? -7.716 4.324 -0.686 1.00 98.75 93 MET A CA 1
ATOM 705 C C . MET A 1 93 ? -8.443 3.789 0.543 1.00 98.75 93 MET A C 1
ATOM 707 O O . MET A 1 93 ? -8.052 2.769 1.109 1.00 98.75 93 MET A O 1
ATOM 711 N N . ALA A 1 94 ? -9.530 4.458 0.923 1.00 98.50 94 ALA A N 1
ATOM 712 C CA . ALA A 1 94 ? -10.451 4.019 1.967 1.00 98.50 94 ALA A CA 1
ATOM 713 C C . ALA A 1 94 ? -11.890 4.119 1.444 1.00 98.50 94 ALA A C 1
ATOM 715 O O . ALA A 1 94 ? -12.486 5.200 1.382 1.00 98.50 94 ALA A O 1
ATOM 716 N N . GLY A 1 95 ? -12.446 2.988 1.005 1.00 97.38 95 GLY A N 1
ATOM 717 C CA . GLY A 1 95 ? -13.709 2.949 0.274 1.00 97.38 95 GLY A CA 1
ATOM 718 C C . GLY A 1 95 ? -13.613 3.758 -1.023 1.00 97.38 95 GLY A C 1
ATOM 719 O O . GLY A 1 95 ? -12.840 3.422 -1.913 1.00 97.38 95 GLY A O 1
ATOM 720 N N . THR A 1 96 ? -14.394 4.835 -1.134 1.00 96.94 96 THR A N 1
ATOM 721 C CA . THR A 1 96 ? -14.375 5.742 -2.298 1.00 96.94 96 THR A CA 1
ATOM 722 C C . THR A 1 96 ? -13.417 6.926 -2.140 1.00 96.94 96 THR A C 1
ATOM 724 O O . THR A 1 96 ? -13.317 7.747 -3.049 1.00 96.94 96 THR A O 1
ATOM 727 N N . GLN A 1 97 ? -12.774 7.078 -0.980 1.00 98.38 97 GLN A N 1
ATOM 728 C CA . GLN A 1 97 ? -11.840 8.171 -0.712 1.00 98.38 97 GLN A CA 1
ATOM 729 C C . GLN A 1 97 ? -10.432 7.774 -1.138 1.00 98.38 97 GLN A C 1
ATOM 731 O O . GLN A 1 97 ? -10.056 6.608 -1.026 1.00 98.38 97 GLN A O 1
ATOM 736 N N . SER A 1 98 ? -9.647 8.747 -1.597 1.00 98.31 98 SER A N 1
ATOM 737 C CA . SER A 1 98 ? -8.266 8.517 -1.998 1.00 98.31 98 SER A CA 1
ATOM 738 C C . SER A 1 98 ? -7.365 9.696 -1.657 1.00 98.31 98 SER A C 1
ATOM 740 O O . SER A 1 98 ? -7.785 10.846 -1.771 1.00 98.31 98 SER A O 1
ATOM 742 N N . SER A 1 99 ? -6.113 9.397 -1.307 1.00 98.62 99 SER A N 1
ATOM 743 C CA . SER A 1 99 ? -5.041 10.391 -1.192 1.00 98.62 99 SER A CA 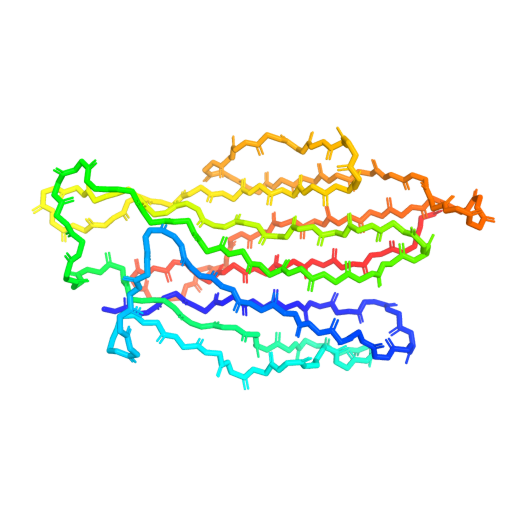1
ATOM 744 C C . SER A 1 99 ? -4.550 10.924 -2.544 1.00 98.62 99 SER A C 1
ATOM 746 O O . SER A 1 99 ? -3.837 11.922 -2.581 1.00 98.62 99 SER A O 1
ATOM 748 N N . GLY A 1 100 ? -4.876 10.241 -3.649 1.00 98.38 100 GLY A N 1
ATOM 749 C CA . GLY A 1 100 ? -4.178 10.397 -4.927 1.00 98.38 100 GLY A CA 1
ATOM 750 C C . GLY A 1 100 ? -2.781 9.760 -4.922 1.00 98.38 100 GLY A C 1
ATOM 751 O O . GLY A 1 100 ? -2.266 9.385 -3.866 1.00 98.38 100 GLY A O 1
ATOM 752 N N . TRP A 1 101 ? -2.195 9.623 -6.115 1.00 98.38 101 TRP A N 1
ATOM 753 C CA . TRP A 1 101 ? -0.812 9.173 -6.299 1.00 98.38 101 TRP A CA 1
ATOM 754 C C . TRP A 1 101 ? 0.174 10.263 -5.878 1.00 98.38 101 TRP A C 1
ATOM 756 O O . TRP A 1 101 ? 0.029 11.416 -6.285 1.00 98.38 101 TRP A O 1
ATOM 766 N N . SER A 1 102 ? 1.183 9.886 -5.098 1.00 98.31 102 SER A N 1
ATOM 767 C CA . SER A 1 102 ? 2.208 10.789 -4.573 1.00 98.31 102 SER A CA 1
ATOM 768 C C . SER A 1 102 ? 3.591 10.151 -4.653 1.00 98.31 102 SER A C 1
ATOM 770 O O . SER A 1 102 ? 3.764 9.004 -4.254 1.00 98.31 102 SER A O 1
ATOM 772 N N . ASP A 1 103 ? 4.583 10.894 -5.134 1.00 96.62 103 ASP A N 1
ATOM 773 C CA . ASP A 1 103 ? 6.015 10.558 -5.058 1.00 96.62 103 ASP A CA 1
ATOM 774 C C . ASP A 1 103 ? 6.665 11.023 -3.736 1.00 96.62 103 ASP A C 1
ATOM 776 O O . ASP A 1 103 ? 7.863 10.860 -3.523 1.00 96.62 103 ASP A O 1
ATOM 780 N N . ALA A 1 104 ? 5.862 11.584 -2.830 1.00 96.75 104 ALA A N 1
ATOM 781 C CA . ALA A 1 104 ? 6.235 11.988 -1.481 1.00 96.75 104 ALA A CA 1
ATOM 782 C C . ALA A 1 104 ? 5.333 11.320 -0.428 1.00 96.75 104 ALA A C 1
ATOM 784 O O . ALA A 1 104 ? 4.337 10.669 -0.761 1.00 96.75 104 ALA A O 1
ATOM 785 N N . ASN A 1 105 ? 5.651 11.528 0.854 1.00 98.00 105 ASN A N 1
ATOM 786 C CA . ASN A 1 105 ? 4.797 11.088 1.959 1.00 98.00 105 ASN A CA 1
ATOM 787 C C . ASN A 1 105 ? 3.357 11.586 1.767 1.00 98.00 105 ASN A C 1
ATOM 789 O O . ASN A 1 105 ? 3.129 12.725 1.356 1.00 98.00 105 ASN A O 1
ATOM 793 N N . THR A 1 106 ? 2.388 10.739 2.096 1.00 98.19 106 THR A N 1
ATOM 794 C CA . THR A 1 106 ? 0.964 11.021 1.908 1.00 98.19 106 THR A CA 1
ATOM 795 C C . THR A 1 106 ? 0.152 10.568 3.115 1.00 98.19 106 THR A C 1
ATOM 797 O O . THR A 1 106 ? 0.600 9.735 3.900 1.00 98.19 106 THR A O 1
ATOM 800 N N . SER A 1 107 ? -1.041 11.128 3.284 1.00 98.38 107 SER A N 1
ATOM 801 C CA . SER A 1 107 ? -1.933 10.812 4.398 1.00 98.38 107 SER A CA 1
ATOM 802 C C . SER A 1 107 ? -3.382 10.821 3.933 1.00 98.38 107 SER A C 1
ATOM 804 O O . SER A 1 107 ? -3.771 11.639 3.096 1.00 98.38 107 SER A O 1
ATOM 806 N N . LEU A 1 108 ? -4.190 9.919 4.484 1.00 98.56 108 LEU A N 1
ATOM 807 C CA . LEU A 1 108 ? -5.631 9.890 4.274 1.00 98.56 108 LEU A CA 1
ATOM 808 C C . LEU A 1 108 ? -6.348 9.698 5.608 1.00 98.56 108 LEU A C 1
ATOM 810 O O . LEU A 1 108 ? -6.190 8.669 6.266 1.00 98.56 108 LEU A O 1
ATOM 814 N N . GLN A 1 109 ? -7.186 10.671 5.965 1.00 98.31 109 GLN A N 1
ATOM 815 C CA . GLN A 1 109 ? -8.166 10.524 7.037 1.00 98.31 109 GLN A CA 1
ATOM 816 C C . GLN A 1 109 ? -9.504 10.056 6.474 1.00 98.31 109 GLN A C 1
ATOM 818 O O . GLN A 1 109 ? -9.942 10.539 5.432 1.00 98.31 109 GLN A O 1
ATOM 823 N N . PHE A 1 110 ? -10.176 9.151 7.181 1.00 98.19 110 PHE A N 1
ATOM 824 C CA . PHE A 1 110 ? -11.489 8.644 6.790 1.00 98.19 110 PHE A CA 1
ATOM 825 C C . PHE A 1 110 ? -12.316 8.242 8.014 1.00 98.19 110 PHE A C 1
ATOM 827 O O . PHE A 1 110 ? -11.788 7.968 9.090 1.00 98.19 110 PHE A O 1
ATOM 834 N N . LYS A 1 111 ? -13.639 8.195 7.846 1.00 98.19 111 LYS A N 1
ATOM 835 C CA . LYS A 1 111 ? -14.574 7.774 8.894 1.00 98.19 111 LYS A CA 1
ATOM 836 C C . LYS A 1 111 ? -14.967 6.311 8.692 1.00 98.19 111 LYS A C 1
ATOM 838 O O . LYS A 1 111 ? -15.410 5.955 7.600 1.00 98.19 111 LYS A O 1
ATOM 843 N N . GLY A 1 112 ? -14.820 5.488 9.728 1.00 97.25 112 GLY A N 1
ATOM 844 C CA . GLY A 1 112 ? -15.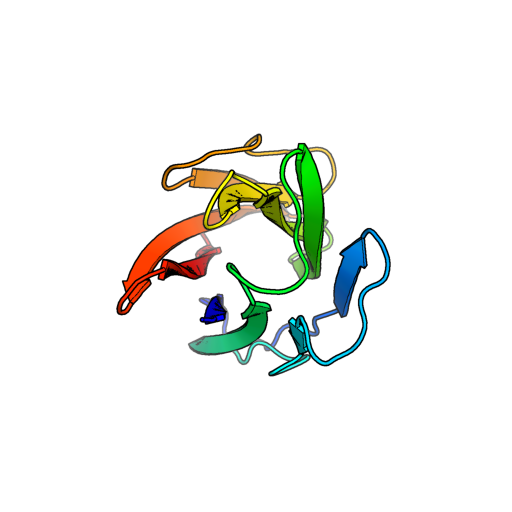257 4.092 9.716 1.00 97.25 112 GLY A CA 1
ATOM 845 C C . GLY A 1 112 ? -16.780 3.947 9.780 1.00 97.25 112 GLY A C 1
ATOM 846 O O . GLY A 1 112 ? -17.502 4.884 10.136 1.00 97.25 112 GLY A O 1
ATOM 847 N N . ASN A 1 113 ? -17.285 2.745 9.487 1.00 97.19 113 ASN A N 1
ATOM 848 C CA . ASN A 1 113 ? -18.714 2.425 9.635 1.00 97.19 113 ASN A CA 1
ATOM 849 C C . ASN A 1 113 ? -19.161 2.388 11.103 1.00 97.19 113 ASN A C 1
ATOM 851 O O . ASN A 1 113 ? -20.352 2.470 11.391 1.00 97.19 113 ASN A O 1
ATOM 855 N N . ASP A 1 114 ? -18.212 2.269 12.028 1.00 95.88 114 ASP A N 1
ATOM 856 C CA . ASP A 1 114 ? -18.430 2.390 13.468 1.00 95.88 114 ASP A CA 1
ATOM 857 C C . ASP A 1 114 ? -18.543 3.852 13.942 1.00 95.88 114 ASP A C 1
ATOM 859 O O . ASP A 1 114 ? -18.873 4.110 15.097 1.00 95.88 114 ASP A O 1
ATOM 863 N N . GLY A 1 115 ? -18.310 4.811 13.043 1.00 96.38 115 GLY A N 1
ATOM 864 C CA . GLY A 1 115 ? -18.420 6.237 13.303 1.00 96.38 115 GLY A CA 1
ATOM 865 C C . GLY A 1 115 ? -17.142 6.905 13.812 1.00 96.38 115 GLY A C 1
ATOM 866 O O . GLY A 1 115 ? -17.162 8.130 13.961 1.00 96.38 115 GLY A O 1
ATOM 867 N N . ASN A 1 116 ? -16.056 6.158 14.030 1.00 97.06 116 ASN A N 1
ATOM 868 C CA . ASN A 1 116 ? -14.772 6.699 14.485 1.00 97.06 116 ASN A CA 1
ATOM 869 C C . ASN A 1 116 ? -13.948 7.271 13.322 1.00 97.06 116 ASN A C 1
ATOM 871 O O . ASN A 1 116 ? -14.179 6.933 12.155 1.00 97.06 116 ASN A O 1
ATOM 875 N N . LEU A 1 117 ? -13.004 8.163 13.639 1.00 97.69 117 LEU A N 1
ATOM 876 C CA . LEU A 1 117 ? -12.074 8.741 12.672 1.00 97.69 117 LEU A CA 1
ATOM 877 C C . LEU A 1 117 ? -10.761 7.955 12.678 1.00 97.69 117 LEU A C 1
ATOM 879 O O . LEU A 1 117 ? -10.217 7.614 13.723 1.00 97.69 117 LEU A O 1
ATOM 883 N N . TYR A 1 118 ? -10.250 7.684 11.489 1.00 98.25 118 TYR A N 1
ATOM 884 C CA . TYR A 1 118 ? -9.022 6.937 11.278 1.00 98.25 118 TYR A CA 1
ATOM 885 C C . TYR A 1 118 ? -8.091 7.712 10.365 1.00 98.25 118 TYR A C 1
ATOM 887 O O . TYR A 1 118 ? -8.542 8.517 9.546 1.00 98.25 118 TYR A O 1
ATOM 895 N N . GLN A 1 119 ? -6.799 7.422 10.475 1.00 98.31 119 GLN A N 1
ATOM 896 C CA . GLN A 1 119 ? -5.772 7.962 9.595 1.00 98.31 119 GLN A CA 1
ATOM 897 C C . GLN A 1 119 ? -4.822 6.859 9.144 1.00 98.31 119 GLN A C 1
ATOM 899 O O . GLN A 1 119 ? -4.472 5.962 9.915 1.00 98.31 119 GLN A O 1
ATOM 904 N N . ILE A 1 120 ? -4.412 6.944 7.883 1.00 98.69 120 ILE A N 1
ATOM 905 C CA . ILE A 1 120 ? -3.334 6.142 7.317 1.00 98.69 120 ILE A CA 1
ATOM 906 C C . ILE A 1 120 ? -2.291 7.103 6.773 1.00 98.69 120 ILE A C 1
ATOM 908 O O . ILE A 1 120 ? -2.617 7.944 5.938 1.00 98.69 120 ILE A O 1
ATOM 912 N N . ASP A 1 121 ? -1.051 6.945 7.221 1.00 98.62 121 ASP A N 1
ATOM 913 C CA . ASP A 1 121 ? 0.095 7.715 6.743 1.00 98.62 121 ASP A CA 1
ATOM 914 C C . ASP A 1 121 ? 1.028 6.808 5.947 1.00 98.62 121 ASP A C 1
ATOM 916 O O . ASP A 1 121 ? 1.527 5.825 6.489 1.00 98.62 121 ASP A O 1
ATOM 920 N N . GLY A 1 122 ? 1.276 7.128 4.680 1.00 98.44 122 GLY A N 1
ATOM 921 C CA . GLY A 1 122 ? 2.271 6.471 3.836 1.00 98.44 122 GLY A CA 1
ATOM 922 C C . GLY A 1 122 ? 3.557 7.289 3.799 1.00 98.44 122 GLY A C 1
ATOM 923 O O . GLY A 1 122 ? 3.525 8.487 3.513 1.00 98.44 122 GLY A O 1
ATOM 924 N N . SER A 1 123 ? 4.692 6.672 4.118 1.00 97.94 123 SER A N 1
ATOM 925 C CA . SER A 1 123 ? 5.992 7.349 4.165 1.00 97.94 123 SER A CA 1
ATOM 926 C C . SER A 1 123 ? 7.098 6.539 3.502 1.00 97.94 123 SER A C 1
ATOM 928 O O . SER A 1 123 ? 7.127 5.312 3.618 1.00 97.94 123 SER A O 1
ATOM 930 N N . PHE A 1 124 ? 8.028 7.250 2.866 1.00 96.19 124 PHE A N 1
ATOM 931 C CA . PHE A 1 124 ? 9.264 6.689 2.328 1.00 96.19 124 PHE A CA 1
ATOM 932 C C . PHE A 1 124 ? 10.370 6.721 3.388 1.00 96.19 124 PHE A C 1
ATOM 934 O O . PHE A 1 124 ? 10.583 7.739 4.053 1.00 96.19 124 PHE A O 1
ATOM 941 N N . PHE A 1 125 ? 11.072 5.602 3.554 1.00 91.06 125 PHE A N 1
ATOM 942 C CA . PHE A 1 125 ? 12.181 5.444 4.488 1.00 91.06 125 PHE A CA 1
ATOM 943 C C . PHE A 1 125 ? 13.456 5.061 3.730 1.00 91.06 125 PHE A C 1
ATOM 945 O O . PHE A 1 125 ? 13.464 4.019 3.074 1.00 91.06 125 PHE A O 1
ATOM 952 N N . PRO A 1 126 ? 14.546 5.843 3.848 1.00 82.25 126 PRO A N 1
ATOM 953 C CA . PRO A 1 126 ? 15.796 5.542 3.160 1.00 82.25 126 PRO A CA 1
ATOM 954 C C . PRO A 1 126 ? 16.333 4.145 3.488 1.00 82.25 126 PRO A C 1
ATOM 956 O O . PRO A 1 126 ? 16.612 3.852 4.653 1.00 82.25 126 PRO A O 1
ATOM 959 N N . ASN A 1 127 ? 16.519 3.302 2.466 1.00 79.06 127 ASN A N 1
ATOM 960 C CA . ASN A 1 127 ? 17.056 1.948 2.624 1.00 79.06 127 ASN A CA 1
ATOM 961 C C . ASN A 1 127 ? 17.992 1.532 1.471 1.00 79.06 127 ASN A C 1
ATOM 963 O O . ASN A 1 127 ? 17.644 0.795 0.551 1.00 79.06 127 ASN A O 1
ATOM 967 N N . GLY A 1 128 ? 19.244 1.984 1.525 1.00 80.69 128 GLY A N 1
ATOM 968 C CA . GLY A 1 128 ? 20.210 1.678 0.471 1.00 80.69 128 GLY A CA 1
ATOM 969 C C . GLY A 1 128 ? 19.903 2.471 -0.801 1.00 80.69 128 GLY A C 1
ATOM 970 O O . GLY A 1 128 ? 19.926 3.697 -0.765 1.00 80.69 128 GLY A O 1
ATOM 971 N N . THR A 1 129 ? 19.683 1.794 -1.932 1.00 81.56 129 THR A N 1
ATOM 972 C CA . THR A 1 129 ? 19.442 2.466 -3.226 1.00 81.56 129 THR A CA 1
ATOM 973 C C . THR A 1 129 ? 17.986 2.859 -3.452 1.00 81.56 129 THR A C 1
ATOM 975 O O . THR A 1 129 ? 17.739 3.835 -4.155 1.00 81.56 129 THR A O 1
ATOM 978 N N . TYR A 1 130 ? 17.037 2.127 -2.871 1.00 85.38 130 TYR A N 1
ATOM 979 C CA . TYR A 1 130 ? 15.616 2.440 -2.977 1.00 85.38 130 TYR A CA 1
ATOM 980 C C . TYR A 1 130 ? 15.004 2.548 -1.593 1.00 85.38 130 TYR A C 1
ATOM 982 O O . TYR A 1 130 ? 15.321 1.765 -0.705 1.00 85.38 130 TYR A O 1
ATOM 990 N N . ASP A 1 131 ? 14.102 3.504 -1.429 1.00 89.94 131 ASP A N 1
ATOM 991 C CA . ASP A 1 131 ? 13.389 3.670 -0.174 1.00 89.94 131 ASP A CA 1
ATOM 992 C C . ASP A 1 131 ? 12.407 2.511 0.046 1.00 89.94 131 ASP A C 1
ATOM 994 O O . ASP A 1 131 ? 11.798 1.993 -0.901 1.00 89.94 131 ASP A O 1
ATOM 998 N N . ASP A 1 132 ? 12.248 2.127 1.310 1.00 96.00 132 ASP A N 1
ATOM 999 C CA . ASP A 1 132 ? 11.143 1.297 1.772 1.00 96.00 132 ASP A CA 1
ATOM 1000 C C . ASP A 1 132 ? 9.891 2.162 1.946 1.00 96.00 132 ASP A C 1
ATOM 1002 O O . ASP A 1 132 ? 9.971 3.349 2.271 1.00 96.00 132 ASP A O 1
ATOM 1006 N N . VAL A 1 133 ? 8.718 1.557 1.783 1.00 98.00 133 VAL A N 1
ATOM 1007 C CA . VAL A 1 133 ? 7.433 2.211 2.048 1.00 98.00 133 VAL A CA 1
ATOM 1008 C C . VAL A 1 133 ? 6.885 1.675 3.362 1.00 98.00 133 VAL A C 1
ATOM 1010 O O . VAL A 1 133 ? 6.843 0.465 3.583 1.00 98.00 133 VAL A O 1
ATOM 1013 N N . THR A 1 134 ? 6.448 2.559 4.253 1.00 98.38 134 THR A N 1
ATOM 1014 C CA . THR A 1 134 ? 5.727 2.161 5.468 1.00 98.38 134 THR A CA 1
ATOM 1015 C C . THR A 1 134 ? 4.406 2.899 5.564 1.00 98.38 134 THR A C 1
ATOM 1017 O O . THR A 1 134 ? 4.376 4.129 5.525 1.00 98.38 134 THR A O 1
ATOM 1020 N N . TYR A 1 135 ? 3.330 2.138 5.753 1.00 98.69 135 TYR A N 1
ATOM 1021 C CA . TYR A 1 135 ? 2.012 2.662 6.080 1.00 98.69 135 TYR A CA 1
ATOM 1022 C C . TYR A 1 135 ? 1.744 2.532 7.574 1.00 98.69 135 TYR A C 1
ATOM 1024 O O . TYR A 1 135 ? 1.811 1.436 8.128 1.00 98.69 135 TYR A O 1
ATOM 1032 N N . THR A 1 136 ? 1.414 3.637 8.230 1.00 98.56 136 THR A N 1
ATOM 1033 C CA . THR A 1 136 ? 1.063 3.669 9.653 1.00 98.56 136 THR A CA 1
ATOM 1034 C C . THR A 1 136 ? -0.435 3.856 9.805 1.00 98.56 136 THR A C 1
ATOM 1036 O O . TH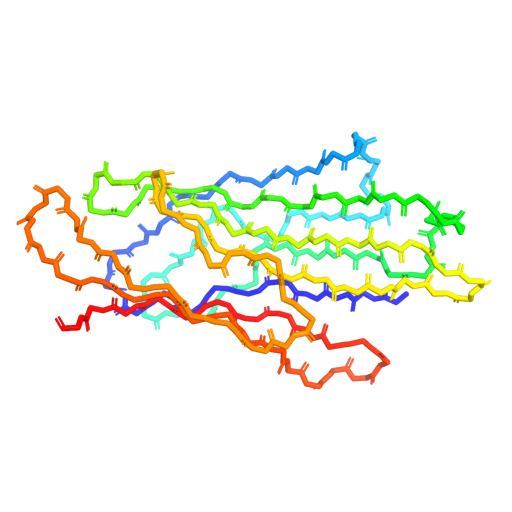R A 1 136 ? -0.989 4.806 9.261 1.00 98.56 136 THR A O 1
ATOM 1039 N N . LEU A 1 137 ? -1.089 2.950 10.534 1.00 97.88 137 LEU A N 1
ATOM 1040 C CA . LEU A 1 137 ? -2.534 2.980 10.761 1.00 97.88 137 LEU A CA 1
ATOM 1041 C C . LEU A 1 137 ? -2.835 3.500 12.168 1.00 97.88 137 LEU A C 1
ATOM 1043 O O . LEU A 1 137 ? -2.313 2.953 13.141 1.00 97.88 137 LEU A O 1
ATOM 1047 N N . LEU A 1 138 ? -3.685 4.520 12.279 1.00 95.38 138 LEU A N 1
ATOM 1048 C CA . LEU A 1 138 ? -3.963 5.237 13.525 1.00 95.38 138 LEU A CA 1
ATOM 1049 C C . LEU A 1 138 ? -5.473 5.431 13.749 1.00 95.38 138 LEU A C 1
ATOM 1051 O O . LEU A 1 138 ? -6.246 5.575 12.799 1.00 95.38 138 LEU A O 1
ATOM 1055 N N . ASN A 1 139 ? -5.876 5.474 15.022 1.00 91.31 139 ASN A N 1
ATOM 1056 C CA . ASN A 1 139 ? -7.162 6.024 15.467 1.00 91.31 139 ASN A CA 1
ATOM 1057 C C . ASN A 1 139 ? -6.938 7.484 15.888 1.00 91.31 139 ASN A C 1
ATOM 1059 O O . ASN A 1 139 ? -5.947 7.741 16.581 1.00 91.31 139 ASN A O 1
ATOM 1063 N N . VAL A 1 140 ? -7.810 8.407 15.470 1.00 86.25 140 VAL A N 1
ATOM 1064 C CA . VAL A 1 140 ? -7.646 9.863 15.670 1.00 86.25 140 VAL A CA 1
ATOM 1065 C C . VAL A 1 140 ? -8.730 10.431 16.573 1.00 86.25 140 VAL A C 1
ATOM 1067 O O . VAL A 1 140 ? -9.924 10.160 16.314 1.00 86.25 140 VAL A O 1
#

Secondary structure (DSSP, 8-state):
-EEEEEEEE-SSS-EE-EEEEES---TTTEEES-SEE-TTEEEEEEEEESSSSPPTT-EEEEEEEEEETTEEEEEEEEEEE-SSSEEEEEEEEETTEE---BSS-EEEEEE-TTS-EEEEEEEEE--TTS-EEEEEEEE-

Radius of gyration: 14.61 Å; chains: 1; bounding box: 39×26×39 Å